Protein AF-F9YPR2-F1 (afdb_monomer_lite)

pLDDT: mean 74.5, std 13.72, range [41.72, 88.81]

Sequence (39 aa):
MATKKEGLKANGKLKKGFRYNENGRIVKAKSTTKKKTKR

Foldseek 3Di:
DDDPLVQADPVRDGDPQWDADPVRHIDGHDPPPPPPPPD

Radius of gyration: 13.75 Å; chains: 1; bounding box: 21×13×52 Å

Structure (mmCIF, N/CA/C/O backbone):
data_AF-F9YPR2-F1
#
_entry.id   AF-F9YPR2-F1
#
loop_
_atom_site.group_PDB
_atom_site.id
_atom_site.type_symbol
_atom_site.label_atom_id
_atom_site.label_alt_id
_atom_site.label_comp_id
_atom_site.label_asym_id
_atom_site.label_entity_id
_atom_site.label_seq_id
_atom_site.pdbx_PDB_ins_code
_atom_site.Cartn_x
_atom_site.Cartn_y
_atom_site.Cartn_z
_atom_site.occupancy
_atom_site.B_iso_or_equiv
_atom_site.auth_seq_id
_atom_site.auth_comp_id
_atom_site.auth_asym_id
_atom_site.auth_atom_id
_atom_site.pdbx_PDB_model_num
ATOM 1 N N . MET A 1 1 ? 3.071 4.030 -22.216 1.00 41.72 1 MET A N 1
ATOM 2 C CA . MET A 1 1 ? 3.841 4.162 -20.956 1.00 41.72 1 MET A CA 1
ATOM 3 C C . MET A 1 1 ? 2.926 3.767 -19.806 1.00 41.72 1 MET A C 1
ATOM 5 O O . MET A 1 1 ? 1.988 4.500 -19.524 1.00 41.72 1 MET A O 1
ATOM 9 N N . ALA A 1 2 ? 3.107 2.569 -19.239 1.00 47.97 2 ALA A N 1
ATOM 10 C CA . ALA A 1 2 ? 2.176 1.989 -18.271 1.00 47.97 2 ALA A CA 1
ATOM 11 C C . ALA A 1 2 ? 1.965 2.924 -17.072 1.00 47.97 2 ALA A C 1
ATOM 13 O O . ALA A 1 2 ? 2.914 3.351 -16.414 1.00 47.97 2 ALA A O 1
ATOM 14 N N . THR A 1 3 ? 0.697 3.240 -16.830 1.00 52.06 3 THR A N 1
ATOM 15 C CA . THR A 1 3 ? 0.178 3.998 -15.696 1.00 52.06 3 THR A CA 1
ATOM 16 C C . THR A 1 3 ? 0.867 3.534 -14.417 1.00 52.06 3 THR A C 1
ATOM 18 O O . THR A 1 3 ? 0.673 2.395 -13.983 1.00 52.06 3 THR A O 1
ATOM 21 N N . LYS A 1 4 ? 1.728 4.391 -13.854 1.00 58.34 4 LYS A N 1
ATOM 22 C CA . LYS A 1 4 ? 2.431 4.159 -12.587 1.00 58.34 4 LYS A CA 1
ATOM 23 C C . LYS A 1 4 ? 1.413 3.590 -11.598 1.00 58.34 4 LYS A C 1
ATOM 25 O O . LYS A 1 4 ? 0.450 4.277 -11.280 1.00 58.34 4 LYS A O 1
ATOM 30 N N . LYS A 1 5 ? 1.578 2.335 -11.154 1.00 67.12 5 LYS A N 1
ATOM 31 C CA . LYS A 1 5 ? 0.707 1.742 -10.126 1.00 67.12 5 LYS A CA 1
ATOM 32 C C . LYS A 1 5 ? 0.900 2.557 -8.848 1.00 67.12 5 LYS A C 1
ATOM 34 O O . LYS A 1 5 ? 1.845 2.317 -8.093 1.00 67.12 5 LYS A O 1
ATOM 39 N N . GLU A 1 6 ? 0.068 3.577 -8.660 1.00 71.12 6 GLU A N 1
ATOM 40 C CA . GLU A 1 6 ? 0.137 4.510 -7.542 1.00 71.12 6 GLU A CA 1
ATOM 41 C C . GLU A 1 6 ? -0.030 3.724 -6.238 1.00 71.12 6 GLU A C 1
ATOM 43 O O . GLU A 1 6 ? -1.119 3.307 -5.865 1.00 71.12 6 GLU A O 1
ATOM 48 N N . GLY A 1 7 ? 1.093 3.421 -5.585 1.00 73.69 7 GLY A N 1
ATOM 49 C CA . GLY A 1 7 ? 1.122 2.636 -4.351 1.00 73.69 7 GLY A CA 1
ATOM 50 C C . GLY A 1 7 ? 2.027 1.405 -4.386 1.00 73.69 7 GLY A C 1
ATOM 51 O O . GLY A 1 7 ? 2.246 0.815 -3.334 1.00 73.69 7 GLY A O 1
ATOM 52 N N . LEU A 1 8 ? 2.634 1.070 -5.529 1.00 85.75 8 LEU A N 1
ATOM 53 C CA . LEU A 1 8 ? 3.739 0.110 -5.626 1.00 85.75 8 LEU A CA 1
ATOM 54 C C . LEU A 1 8 ? 5.089 0.830 -5.730 1.00 85.75 8 LEU A C 1
ATOM 56 O O . LEU A 1 8 ? 5.216 1.918 -6.297 1.00 85.75 8 LEU A O 1
ATOM 60 N N . LYS A 1 9 ? 6.110 0.224 -5.135 1.00 86.69 9 LYS A N 1
ATOM 61 C CA . LYS A 1 9 ? 7.518 0.562 -5.338 1.00 86.69 9 LYS A CA 1
ATOM 62 C C . LYS A 1 9 ? 8.043 -0.168 -6.578 1.00 86.69 9 LYS A C 1
ATOM 64 O O . LYS A 1 9 ? 7.449 -1.145 -7.027 1.00 86.69 9 LYS A O 1
ATOM 69 N N . ALA A 1 10 ? 9.205 0.261 -7.070 1.00 82.25 10 ALA A N 1
ATOM 70 C CA . ALA A 1 10 ? 9.898 -0.411 -8.173 1.00 82.25 10 ALA A CA 1
ATOM 71 C C . ALA A 1 10 ? 10.224 -1.887 -7.863 1.00 82.25 10 ALA A C 1
ATOM 73 O O . ALA A 1 10 ? 10.240 -2.713 -8.762 1.00 82.25 10 ALA A O 1
ATOM 74 N N . ASN A 1 11 ? 10.401 -2.235 -6.582 1.00 83.25 11 ASN A N 1
ATOM 75 C CA . ASN A 1 11 ? 10.681 -3.598 -6.120 1.00 83.25 11 ASN A CA 1
ATOM 76 C C . ASN A 1 11 ? 9.427 -4.470 -5.890 1.00 83.25 11 ASN A C 1
ATOM 78 O O . ASN A 1 11 ? 9.507 -5.468 -5.179 1.00 83.25 11 ASN A O 1
ATOM 82 N N . GLY A 1 12 ? 8.252 -4.069 -6.385 1.00 82.00 12 GLY A N 1
ATOM 83 C CA . GLY A 1 12 ? 7.024 -4.862 -6.249 1.00 82.00 12 GLY A CA 1
ATOM 84 C C . GLY A 1 12 ? 6.368 -4.831 -4.860 1.00 82.00 12 GLY A C 1
ATOM 85 O O . GLY A 1 12 ? 5.323 -5.447 -4.662 1.00 82.00 12 GLY A O 1
ATOM 86 N N . LYS A 1 13 ? 6.928 -4.096 -3.888 1.00 85.62 13 LYS A N 1
ATOM 87 C CA . LYS A 1 13 ? 6.317 -3.915 -2.558 1.00 85.62 13 LYS A CA 1
ATOM 88 C C . LYS A 1 13 ? 5.412 -2.688 -2.505 1.00 85.62 13 LYS A C 1
ATOM 90 O O . LYS A 1 13 ? 5.668 -1.685 -3.169 1.00 85.62 13 LYS A O 1
ATOM 95 N N . LEU A 1 14 ? 4.390 -2.727 -1.653 1.00 88.81 14 LEU A N 1
ATOM 96 C CA . LEU A 1 14 ? 3.522 -1.572 -1.420 1.00 88.81 14 LEU A CA 1
ATOM 97 C C . LEU A 1 14 ? 4.269 -0.417 -0.728 1.00 88.81 14 LEU A C 1
ATOM 99 O O . LEU A 1 14 ? 5.160 -0.615 0.105 1.00 88.81 14 LEU A O 1
ATOM 103 N N . LYS A 1 15 ? 3.895 0.818 -1.069 1.00 88.25 15 LYS A N 1
ATOM 104 C CA . LYS A 1 15 ? 4.327 2.032 -0.366 1.00 88.25 15 LYS A CA 1
ATOM 105 C C . LYS A 1 15 ? 3.683 2.090 1.028 1.00 88.25 15 LYS A C 1
ATOM 107 O O . LYS A 1 15 ? 2.585 1.581 1.243 1.00 88.25 15 LYS A O 1
ATOM 112 N N . LYS A 1 16 ? 4.359 2.736 1.989 1.00 85.00 16 LYS A N 1
ATOM 113 C CA . LYS A 1 16 ? 3.828 2.932 3.351 1.00 85.00 16 LYS A CA 1
ATOM 114 C C . LYS A 1 16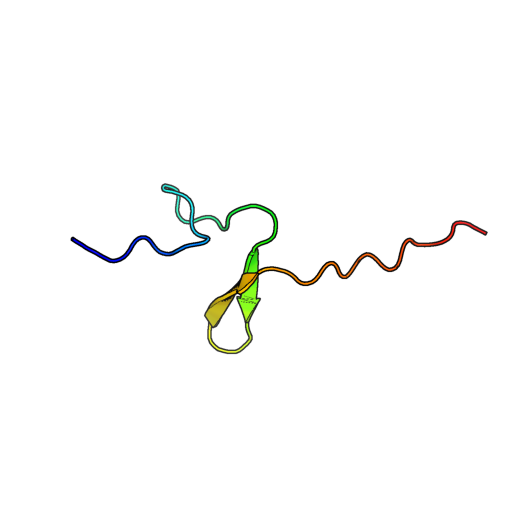 ? 2.483 3.663 3.272 1.00 85.00 16 LYS A C 1
ATOM 116 O O . LYS A 1 16 ? 2.365 4.647 2.549 1.00 85.00 16 LYS A O 1
ATOM 121 N N . GLY A 1 17 ? 1.487 3.176 4.009 1.00 84.75 17 GLY A N 1
ATOM 122 C CA . GLY A 1 17 ? 0.138 3.743 3.978 1.00 84.75 17 GLY A CA 1
ATOM 123 C C . GLY A 1 17 ? -0.717 3.290 2.790 1.00 84.75 17 GLY A C 1
ATOM 124 O O . GLY A 1 17 ? -1.755 3.896 2.558 1.00 84.75 17 GLY A O 1
ATOM 125 N N . PHE A 1 18 ? -0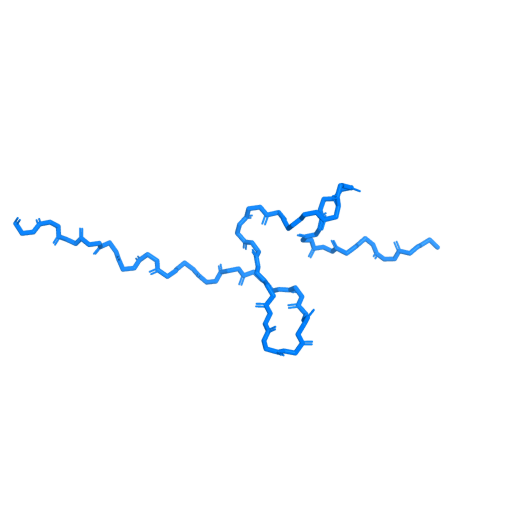.325 2.239 2.063 1.00 87.44 18 PHE A N 1
ATOM 126 C CA . PHE A 1 18 ? -1.157 1.550 1.071 1.00 87.44 18 PHE A CA 1
ATOM 127 C C . PHE A 1 18 ? -1.371 0.084 1.469 1.00 87.44 18 PHE A C 1
ATOM 129 O O . PHE A 1 18 ? -0.543 -0.503 2.166 1.00 87.44 18 PHE A O 1
ATOM 136 N N . ARG A 1 19 ? -2.487 -0.503 1.035 1.00 86.50 19 ARG A N 1
ATOM 137 C CA . ARG A 1 19 ? -2.858 -1.911 1.250 1.00 86.50 19 ARG A CA 1
ATOM 138 C C . ARG A 1 19 ? -3.604 -2.455 0.036 1.00 86.50 19 ARG A C 1
ATOM 140 O O . ARG A 1 19 ? -4.166 -1.672 -0.726 1.00 86.50 19 ARG A O 1
ATOM 147 N N . TYR A 1 20 ? -3.645 -3.773 -0.113 1.00 87.56 20 TYR A N 1
ATOM 148 C CA . TYR A 1 20 ? -4.588 -4.410 -1.029 1.00 87.56 20 TYR A CA 1
ATOM 149 C C . TYR A 1 20 ? -5.982 -4.443 -0.392 1.00 87.56 20 TYR A C 1
ATOM 151 O O . TYR A 1 20 ? -6.107 -4.616 0.822 1.00 87.56 20 TYR A O 1
ATOM 159 N N . ASN A 1 21 ? -7.020 -4.219 -1.193 1.00 86.44 21 ASN A N 1
ATOM 160 C CA . ASN A 1 21 ? -8.391 -4.539 -0.812 1.00 86.44 21 ASN A CA 1
ATOM 161 C C . ASN A 1 21 ? -8.715 -6.001 -1.167 1.00 86.44 21 ASN A C 1
ATOM 163 O O . ASN A 1 21 ? -7.904 -6.691 -1.782 1.00 86.44 21 ASN A O 1
ATOM 167 N N . GLU A 1 22 ? -9.912 -6.455 -0.807 1.00 83.69 22 GLU A N 1
ATOM 168 C CA . GLU A 1 22 ? -10.392 -7.825 -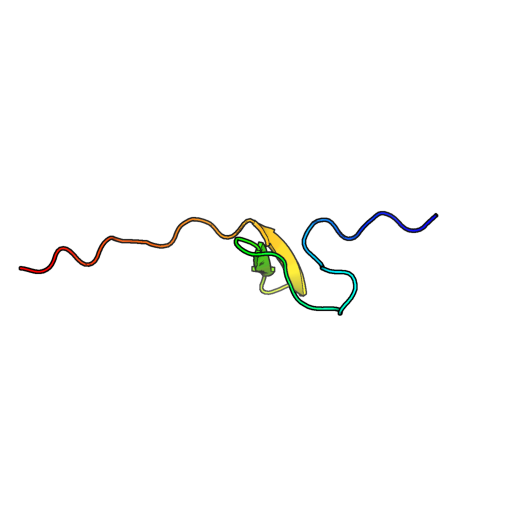1.062 1.00 83.69 22 GLU A CA 1
ATOM 169 C C . GLU A 1 22 ? -10.422 -8.175 -2.559 1.00 83.69 22 GLU A C 1
ATOM 171 O O . GLU A 1 22 ? -10.255 -9.326 -2.936 1.00 83.69 22 GLU A O 1
ATOM 176 N N . ASN A 1 23 ? -10.517 -7.159 -3.421 1.00 84.56 23 ASN A N 1
ATOM 177 C CA . ASN A 1 23 ? -10.483 -7.291 -4.877 1.00 84.56 23 ASN A CA 1
ATOM 178 C C . ASN A 1 23 ? -9.059 -7.201 -5.469 1.00 84.56 23 ASN A C 1
ATOM 180 O O . ASN A 1 23 ? -8.905 -6.990 -6.672 1.00 84.56 23 ASN A O 1
ATOM 184 N N . GLY A 1 24 ? -8.005 -7.253 -4.643 1.00 82.69 24 GLY A N 1
ATOM 185 C CA . GLY A 1 24 ? -6.606 -7.187 -5.086 1.00 82.69 24 GLY A CA 1
ATOM 186 C C . GLY A 1 24 ? -6.146 -5.817 -5.612 1.00 82.69 24 GLY A C 1
ATOM 187 O O . GLY A 1 24 ? -5.051 -5.694 -6.161 1.00 82.69 24 GLY A O 1
ATOM 188 N N . ARG A 1 25 ? -6.949 -4.759 -5.444 1.00 86.44 25 ARG A N 1
ATOM 189 C CA . ARG A 1 25 ? -6.608 -3.381 -5.837 1.00 86.44 25 ARG A CA 1
ATOM 190 C C . ARG A 1 25 ? -5.871 -2.658 -4.718 1.00 86.44 25 ARG A C 1
ATOM 192 O O . ARG A 1 25 ? -6.171 -2.830 -3.539 1.00 86.44 25 ARG A O 1
ATOM 199 N N . ILE A 1 26 ? -4.932 -1.800 -5.098 1.00 86.69 26 ILE A N 1
ATOM 200 C CA . ILE A 1 26 ? -4.169 -0.985 -4.152 1.00 86.69 26 ILE A CA 1
ATOM 201 C C . ILE A 1 26 ? -5.019 0.206 -3.722 1.00 86.69 26 ILE A C 1
ATOM 203 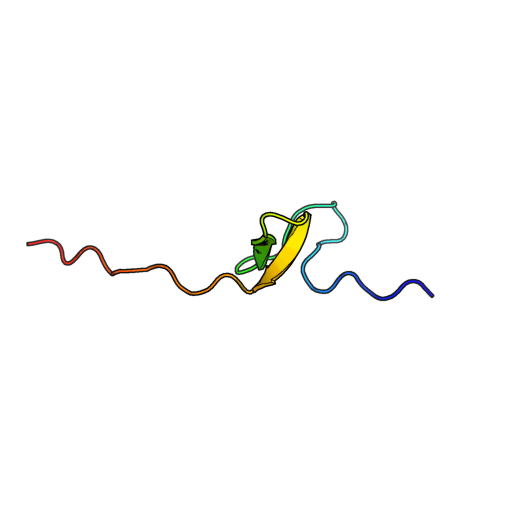O O . ILE A 1 26 ? -5.465 0.992 -4.553 1.00 86.69 26 ILE A O 1
ATOM 207 N N . VAL A 1 27 ? -5.223 0.351 -2.417 1.00 86.19 27 VAL A N 1
ATOM 208 C CA . VAL A 1 27 ? -5.964 1.460 -1.812 1.00 86.19 27 VAL A CA 1
ATOM 209 C C . VAL A 1 27 ? -5.140 2.096 -0.698 1.00 86.19 27 VAL A C 1
ATOM 211 O O . VAL A 1 27 ? -4.330 1.432 -0.043 1.00 86.19 27 VAL A O 1
ATOM 214 N N . LYS A 1 28 ? -5.353 3.390 -0.438 1.00 85.38 28 LYS A N 1
ATOM 215 C CA . LYS A 1 28 ? -4.743 4.055 0.718 1.00 85.38 28 LYS A CA 1
ATOM 216 C C . LYS A 1 28 ? -5.263 3.402 1.999 1.00 85.38 28 LYS A C 1
ATOM 218 O O . LYS A 1 28 ? -6.465 3.181 2.179 1.00 85.38 28 LYS A O 1
ATOM 223 N N . ALA A 1 29 ? -4.349 3.044 2.888 1.00 83.31 29 ALA A N 1
ATOM 224 C CA . ALA A 1 29 ? -4.696 2.534 4.196 1.00 83.31 29 ALA A CA 1
ATOM 225 C C . ALA A 1 29 ? -5.437 3.641 4.951 1.00 83.31 29 ALA A C 1
ATOM 227 O O . ALA A 1 29 ? -4.907 4.736 5.142 1.00 83.31 29 ALA A O 1
ATOM 228 N N . LYS A 1 30 ? -6.673 3.358 5.378 1.00 76.19 30 LYS A N 1
ATOM 229 C CA . LYS A 1 30 ? -7.316 4.188 6.397 1.00 76.19 30 LYS A CA 1
ATOM 230 C C . LYS A 1 30 ? -6.502 3.982 7.670 1.00 76.19 30 LYS A C 1
ATOM 232 O O . LYS A 1 30 ? -6.138 2.845 7.969 1.00 76.19 30 LYS A O 1
ATOM 237 N N . SER A 1 31 ? -6.178 5.057 8.379 1.00 64.31 31 SER A N 1
ATOM 238 C CA . SER A 1 31 ? -5.492 4.986 9.667 1.00 64.31 31 SER A CA 1
ATOM 239 C C . SER A 1 31 ? -6.358 4.186 10.640 1.00 64.31 31 SER A C 1
ATOM 241 O O . SER A 1 31 ? -7.300 4.711 11.225 1.00 64.31 31 SER A O 1
ATOM 243 N N . THR A 1 32 ? -6.072 2.896 10.793 1.00 57.16 32 THR A N 1
ATOM 244 C CA . THR A 1 32 ? -6.739 2.025 11.770 1.00 57.16 32 THR A CA 1
ATOM 245 C C . THR A 1 32 ? -6.121 2.149 13.156 1.00 57.16 32 THR A C 1
ATOM 247 O O . THR A 1 32 ? -6.435 1.358 14.041 1.00 57.16 32 THR A O 1
ATOM 250 N N . THR A 1 33 ? -5.268 3.151 13.383 1.00 55.09 33 THR A N 1
ATOM 251 C CA . THR A 1 33 ? -4.776 3.515 14.708 1.00 55.09 33 THR A CA 1
ATOM 252 C C . THR A 1 33 ? -5.931 4.053 15.550 1.00 55.09 33 THR A C 1
ATOM 254 O O . THR A 1 33 ? -6.020 5.249 15.813 1.00 55.09 33 THR A O 1
ATOM 257 N N . LYS A 1 34 ? -6.791 3.159 16.053 1.00 58.22 34 LYS A N 1
ATOM 258 C CA . LYS A 1 34 ? -7.272 3.305 17.422 1.00 58.22 34 LYS A CA 1
ATOM 259 C C .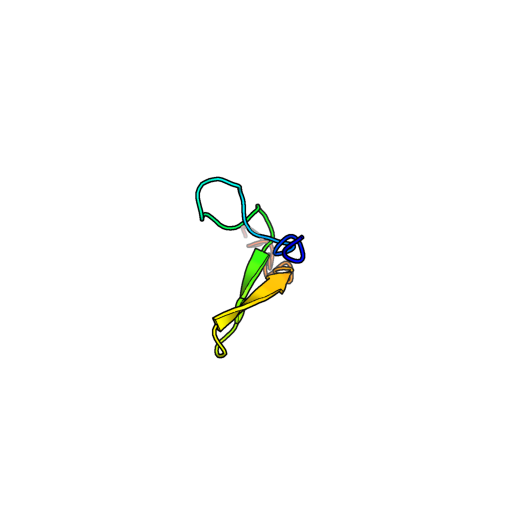 LYS A 1 34 ? -5.992 3.304 18.250 1.00 58.22 34 LYS A C 1
ATOM 261 O O . LYS A 1 34 ? -5.373 2.253 18.411 1.00 58.22 34 LYS A O 1
ATOM 266 N N . LYS A 1 35 ? -5.515 4.491 18.651 1.00 59.50 35 LYS A N 1
ATOM 267 C CA . LYS A 1 35 ? -4.488 4.607 19.692 1.00 59.50 35 LYS A CA 1
ATOM 268 C C . LYS A 1 35 ? -4.933 3.636 20.783 1.00 59.50 35 LYS A C 1
ATOM 270 O O . LYS A 1 35 ? -6.029 3.801 21.315 1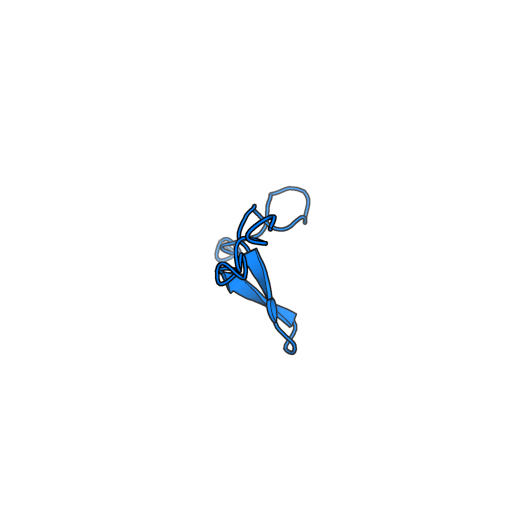.00 59.50 35 LYS A O 1
ATOM 275 N N . LYS A 1 36 ? -4.151 2.589 21.060 1.00 59.00 36 LYS A N 1
ATOM 276 C CA . LYS A 1 36 ? -4.330 1.850 22.306 1.00 59.00 36 LYS A CA 1
ATOM 277 C C . LYS A 1 36 ? -4.024 2.879 23.387 1.00 59.00 36 LYS A C 1
ATOM 279 O O . LYS A 1 36 ? -2.857 3.169 23.632 1.00 59.00 36 LYS A O 1
ATOM 284 N N . THR A 1 37 ? -5.062 3.514 23.925 1.00 61.88 37 THR A N 1
ATOM 285 C CA . THR A 1 37 ? -4.966 4.286 25.157 1.00 61.88 37 THR A CA 1
ATOM 286 C C . THR A 1 37 ? -4.465 3.293 26.189 1.00 61.88 37 THR A C 1
ATOM 288 O O . THR A 1 37 ? -5.195 2.388 26.588 1.00 61.88 37 THR A O 1
ATOM 291 N N . LYS A 1 38 ? -3.171 3.374 26.500 1.00 64.50 38 LYS A N 1
ATOM 292 C CA . LYS A 1 38 ? -2.570 2.637 27.601 1.00 64.50 38 LYS A CA 1
ATOM 293 C C . LYS A 1 38 ? -3.257 3.189 28.851 1.00 64.50 38 LYS A C 1
ATOM 295 O O . LYS A 1 38 ? -3.073 4.365 29.152 1.00 64.50 38 LYS A O 1
ATOM 300 N N . ARG A 1 39 ? -4.172 2.399 29.419 1.00 58.56 39 ARG A N 1
ATOM 301 C CA . ARG A 1 39 ? -4.685 2.627 30.772 1.00 58.56 39 ARG A CA 1
ATOM 302 C C . ARG A 1 39 ? -3.527 2.535 31.754 1.00 58.56 39 ARG A C 1
ATOM 304 O O . ARG A 1 39 ? -2.606 1.730 31.471 1.00 58.56 39 ARG A O 1
#

Organism: Capnocytophaga canimorsus (strain 5) (NCBI:txid860228)

Secondary structure (DSSP, 8-state):
-----BTB-TTSPBPTTEEE-TTS-EEEPP---------